Protein AF-A0A838RAY0-F1 (afdb_monomer)

Solvent-accessible surface area (backbone atoms only — not comparable to full-atom values): 7881 Å² total; per-residue (Å²): 129,58,72,70,57,52,53,58,59,45,49,43,38,74,42,8,64,59,52,22,52,50,40,58,74,64,60,58,44,42,42,40,48,33,39,36,38,38,91,42,69,50,97,88,67,51,79,35,59,63,46,70,34,55,56,79,94,41,43,76,76,50,60,71,48,62,67,54,40,26,33,30,41,52,64,39,85,73,34,39,68,42,81,40,68,51,24,93,85,74,45,61,75,80,85,87,85,84,86,80,83,70,67,99,64,81,81,84,81,67,96,76,88,80,84,82,84,86,83,82,95,74,88,81,135

Secondary structure (DSSP, 8-state):
--HHHHHHHHHHHHTHHHHHHHHHHHT-S-SS-EEEEEEEE-TTS-EEEEEEES-GGGBTTB---HHHHHHHHTT-TT-EEE--SS-TTS-------------SSPP---TT-------------

pLDDT: mean 79.86, std 20.5, range [34.16, 98.19]

Foldseek 3Di:
DDPVVVVVLVVLLVCLLVQLVVCVVQPAQFFLKWKWAAWDADPVRDTDGIDMPDPPVCRPVDTRDSVLSSCCSNV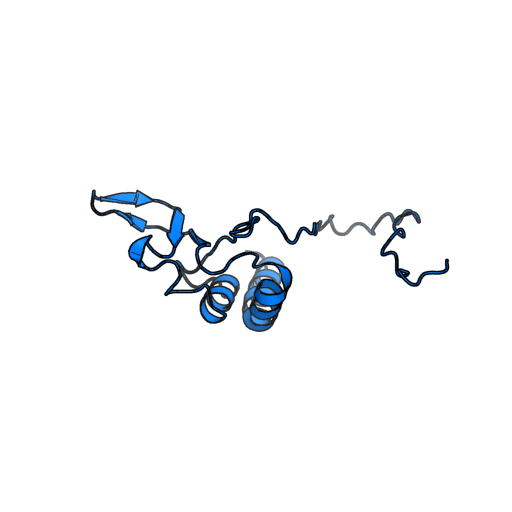PHRSNIGHDQAHPVRDGRDDDDDDDPDDPDDDPDDPPPDDDDDDDDDDDD

Radius of gyration: 19.73 Å; Cα contacts (8 Å, |Δi|>4): 140; chains: 1; bounding box: 47×63×40 Å

Nearest PDB structures (foldseek):
  1s62-assembly1_A  TM=2.605E-01  e=3.787E+00  Escherichia coli
  6whi-assembly1_G  TM=2.140E-01  e=4.883E+00  Pseudomonas aeruginosa
  1tol-assembly1_A  TM=2.136E-01  e=7.149E+00  Inovirus M13

Sequence (125 aa):
MSEPDRCAASAWSEHATQLADFTRTWLVNRGDVWGQYGPFIDQAGAEHQVRTAPPKWLRGTLRLDRAHLVAHYRAVPHRRIGLHSTSAENTCRWGAFDVDLHDNSPPHVTAEAFAVFGDGAEGAA

Mean predicted aligned error: 11.58 Å

Structure (mmCIF, N/CA/C/O backbone):
data_AF-A0A838RAY0-F1
#
_entry.id   AF-A0A838RAY0-F1
#
loop_
_atom_site.group_PDB
_atom_site.id
_atom_site.type_symbol
_atom_site.label_atom_id
_atom_site.label_alt_id
_atom_site.label_comp_id
_atom_site.label_asym_id
_atom_site.label_entity_id
_atom_site.label_seq_id
_atom_site.pdbx_PDB_ins_code
_atom_site.Cartn_x
_atom_site.Cartn_y
_atom_site.Cartn_z
_atom_site.occupancy
_atom_site.B_iso_or_equiv
_atom_site.auth_seq_id
_atom_site.auth_comp_id
_atom_site.auth_asym_id
_atom_site.auth_atom_id
_atom_site.pdbx_PDB_model_num
ATOM 1 N N . MET A 1 1 ? 22.438 2.025 -11.108 1.00 51.25 1 MET A N 1
ATOM 2 C CA . MET A 1 1 ? 21.888 0.667 -10.929 1.00 51.25 1 MET A CA 1
ATOM 3 C C . MET A 1 1 ? 22.650 -0.286 -11.813 1.00 51.25 1 MET A C 1
ATOM 5 O O . MET A 1 1 ? 22.665 -0.088 -13.031 1.00 51.25 1 MET A O 1
ATOM 9 N N . SER A 1 2 ? 23.299 -1.256 -11.179 1.00 48.06 2 SER A N 1
ATOM 10 C CA . SER A 1 2 ? 23.957 -2.375 -11.848 1.00 48.06 2 SER A CA 1
ATOM 11 C C . SER A 1 2 ? 22.908 -3.281 -12.524 1.00 48.06 2 SER A C 1
ATOM 13 O O . SER A 1 2 ? 21.711 -3.158 -12.255 1.00 48.06 2 SER A O 1
ATOM 15 N N . GLU A 1 3 ? 23.313 -4.137 -13.462 1.00 46.00 3 GLU A N 1
ATOM 16 C CA . GLU A 1 3 ? 22.418 -5.114 -14.113 1.00 46.00 3 GLU A CA 1
ATOM 17 C C . GLU A 1 3 ? 21.613 -6.005 -13.142 1.00 46.00 3 GLU A C 1
ATOM 19 O O . GLU A 1 3 ? 20.402 -6.128 -13.349 1.00 46.00 3 GLU A O 1
ATOM 24 N N . PRO A 1 4 ? 22.192 -6.568 -12.059 1.00 57.44 4 PRO A N 1
ATOM 25 C CA . PRO A 1 4 ? 21.421 -7.363 -11.099 1.00 57.44 4 PRO A CA 1
ATOM 26 C C . PRO A 1 4 ? 20.342 -6.546 -10.368 1.00 57.44 4 PRO A C 1
ATOM 28 O O . PRO A 1 4 ? 19.230 -7.045 -10.185 1.00 57.44 4 PRO A O 1
ATOM 31 N N . ASP A 1 5 ? 20.596 -5.267 -10.056 1.00 54.81 5 ASP A N 1
ATOM 32 C CA . ASP A 1 5 ? 19.593 -4.380 -9.437 1.00 54.81 5 ASP A CA 1
ATOM 33 C C . ASP A 1 5 ? 18.376 -4.162 -10.353 1.00 54.81 5 ASP A C 1
ATOM 35 O O . ASP A 1 5 ? 17.238 -4.053 -9.892 1.00 54.81 5 ASP A O 1
ATOM 39 N N . ARG A 1 6 ? 18.603 -4.088 -11.674 1.00 58.12 6 ARG A N 1
ATOM 40 C CA . ARG A 1 6 ? 17.526 -3.944 -12.669 1.00 58.12 6 ARG A CA 1
ATOM 41 C C . ARG A 1 6 ? 16.688 -5.215 -12.780 1.00 58.12 6 ARG A C 1
ATOM 43 O O . ARG A 1 6 ? 15.473 -5.110 -12.936 1.00 58.12 6 ARG A O 1
ATOM 50 N N . CYS A 1 7 ? 17.321 -6.384 -12.684 1.00 62.00 7 CYS A N 1
ATOM 51 C CA . CYS A 1 7 ? 16.650 -7.682 -12.734 1.00 62.00 7 CYS A CA 1
ATOM 52 C C . CYS A 1 7 ? 15.698 -7.858 -11.538 1.00 62.00 7 CYS A C 1
ATOM 54 O O . CYS A 1 7 ? 14.511 -8.126 -11.718 1.00 62.00 7 CYS A O 1
ATOM 56 N N . ALA A 1 8 ? 16.180 -7.572 -10.323 1.00 66.00 8 ALA A N 1
ATOM 57 C CA . ALA A 1 8 ? 15.367 -7.660 -9.111 1.00 66.00 8 ALA A CA 1
ATOM 58 C C . ALA A 1 8 ? 14.200 -6.655 -9.106 1.00 66.00 8 ALA A C 1
ATOM 60 O O . ALA A 1 8 ? 13.070 -7.022 -8.788 1.00 66.00 8 ALA A O 1
ATOM 61 N N . ALA A 1 9 ? 14.434 -5.397 -9.500 1.00 70.25 9 ALA A N 1
ATOM 62 C CA . ALA A 1 9 ? 13.371 -4.390 -9.572 1.00 70.25 9 ALA A CA 1
ATOM 63 C C . ALA A 1 9 ? 12.291 -4.736 -10.617 1.00 70.25 9 ALA A C 1
ATOM 65 O O . ALA A 1 9 ? 11.109 -4.462 -10.399 1.00 70.25 9 ALA A O 1
ATOM 66 N N . SER A 1 10 ? 12.681 -5.361 -11.732 1.00 82.06 10 SER A N 1
ATOM 67 C CA . SER A 1 10 ? 11.743 -5.779 -12.783 1.00 82.06 10 SER A CA 1
ATOM 68 C C . SER A 1 10 ? 10.857 -6.937 -12.319 1.00 82.06 10 SER A C 1
ATOM 70 O O . SER A 1 10 ? 9.649 -6.889 -12.547 1.00 82.06 10 SER A O 1
ATOM 72 N N . ALA A 1 11 ? 11.405 -7.888 -11.553 1.00 86.75 11 ALA A N 1
ATOM 73 C CA . ALA A 1 11 ? 10.657 -9.026 -11.014 1.00 86.75 11 ALA A CA 1
ATOM 74 C C . ALA A 1 11 ? 9.439 -8.602 -10.166 1.00 86.75 11 ALA A C 1
ATOM 76 O O . ALA A 1 11 ? 8.354 -9.162 -10.312 1.00 86.75 11 ALA A O 1
ATOM 77 N N . TRP A 1 12 ? 9.563 -7.564 -9.329 1.00 88.25 12 TRP A N 1
ATOM 78 C CA . TRP A 1 12 ? 8.426 -7.034 -8.557 1.00 88.25 12 TRP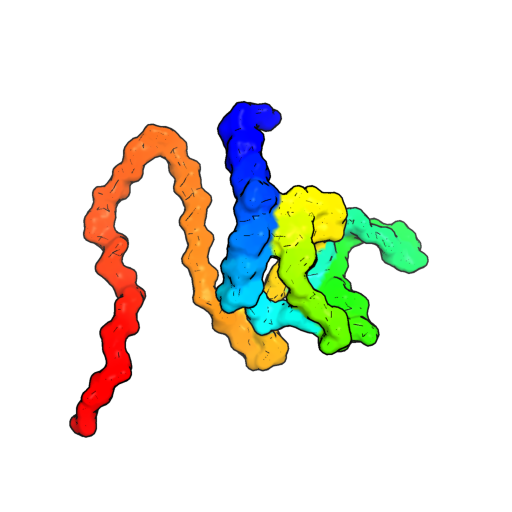 A CA 1
ATOM 79 C C . TRP A 1 12 ? 7.278 -6.551 -9.453 1.00 88.25 12 TRP A C 1
ATOM 81 O O . TRP A 1 12 ? 6.108 -6.824 -9.180 1.00 88.25 12 TRP A O 1
ATOM 91 N N . SER A 1 13 ? 7.612 -5.850 -10.537 1.00 92.25 13 SER A N 1
ATOM 92 C CA . SER A 1 13 ? 6.631 -5.327 -11.490 1.00 92.25 13 SER A CA 1
ATOM 93 C C . SER A 1 13 ? 6.009 -6.440 -12.341 1.00 92.25 13 SER A C 1
ATOM 95 O O . SER A 1 13 ? 4.790 -6.464 -12.539 1.00 92.25 13 SER A O 1
ATOM 97 N N . GLU A 1 14 ? 6.826 -7.393 -12.796 1.00 94.94 14 GLU A N 1
ATOM 98 C CA . GLU A 1 14 ? 6.412 -8.566 -13.577 1.00 94.94 14 GLU A CA 1
ATOM 99 C C . GLU A 1 1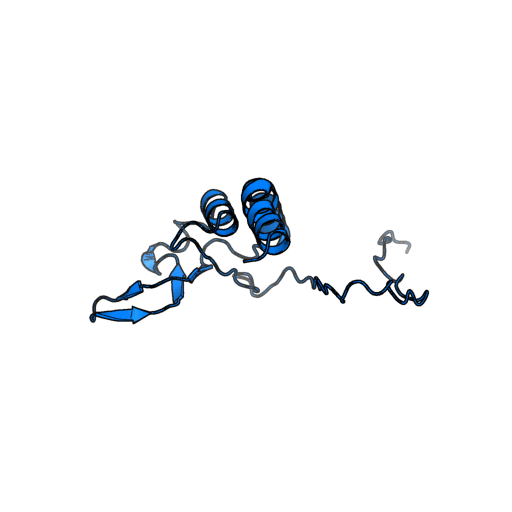4 ? 5.452 -9.462 -12.783 1.00 94.94 14 GLU A C 1
ATOM 101 O O . GLU A 1 14 ? 4.409 -9.877 -13.296 1.00 94.94 14 GLU A O 1
ATOM 106 N N . HIS A 1 15 ? 5.731 -9.666 -11.494 1.00 96.00 15 HIS A N 1
ATOM 107 C CA . HIS A 1 15 ? 4.919 -10.479 -10.588 1.00 96.00 15 HIS A CA 1
ATOM 108 C C . HIS A 1 15 ? 3.869 -9.677 -9.801 1.00 96.00 15 HIS A C 1
ATOM 110 O O . HIS A 1 15 ? 3.183 -10.228 -8.937 1.00 96.00 15 HIS A O 1
ATOM 116 N N . ALA A 1 16 ? 3.663 -8.393 -10.117 1.00 96.38 16 ALA A N 1
ATOM 117 C CA . ALA A 1 16 ? 2.802 -7.481 -9.353 1.00 96.38 16 ALA A CA 1
ATOM 118 C C . ALA A 1 16 ? 1.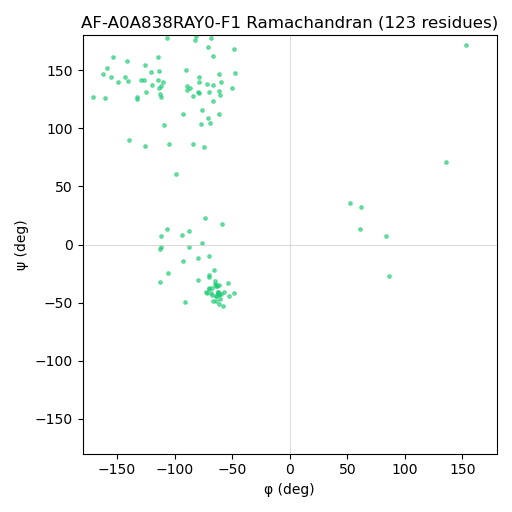374 -8.001 -9.123 1.00 96.38 16 ALA A C 1
ATOM 120 O O . ALA A 1 16 ? 0.758 -7.733 -8.095 1.00 96.38 16 ALA A O 1
ATOM 121 N N . THR A 1 17 ? 0.843 -8.748 -10.090 1.00 97.94 17 THR A N 1
ATOM 122 C CA . THR A 1 17 ? -0.481 -9.382 -10.022 1.00 97.94 17 THR A CA 1
ATOM 123 C C . THR A 1 17 ? -0.523 -10.470 -8.947 1.00 97.94 17 THR A C 1
ATOM 125 O O . THR A 1 17 ? -1.420 -10.464 -8.108 1.00 97.94 17 THR A O 1
ATOM 128 N N . GLN A 1 18 ? 0.465 -11.365 -8.938 1.00 97.31 18 GLN A N 1
ATOM 129 C CA . GLN A 1 18 ? 0.557 -12.470 -7.979 1.00 97.31 18 GLN A CA 1
ATOM 130 C C . GLN A 1 18 ? 0.844 -11.947 -6.571 1.00 97.31 18 GLN A C 1
ATOM 132 O O . GLN A 1 18 ? 0.201 -12.365 -5.611 1.00 97.31 18 GLN A O 1
ATOM 137 N N . LEU A 1 19 ? 1.743 -10.967 -6.460 1.00 96.06 19 LEU A N 1
ATOM 138 C CA . LEU A 1 19 ? 2.042 -10.291 -5.201 1.00 96.06 19 LEU A CA 1
ATOM 139 C C . LEU A 1 19 ? 0.814 -9.560 -4.647 1.00 96.06 19 LEU A C 1
ATOM 141 O O . LEU A 1 19 ? 0.541 -9.634 -3.453 1.00 96.06 19 LEU A O 1
ATOM 145 N N . ALA A 1 20 ? 0.024 -8.900 -5.500 1.00 97.38 20 ALA A N 1
ATOM 146 C CA . ALA A 1 20 ? -1.223 -8.268 -5.079 1.00 97.38 20 ALA A CA 1
ATOM 147 C C . ALA A 1 20 ? -2.235 -9.281 -4.527 1.00 97.38 20 ALA A C 1
ATOM 149 O O . ALA A 1 20 ? -2.863 -9.017 -3.500 1.00 97.38 20 ALA A O 1
ATOM 150 N N . ASP A 1 21 ? -2.379 -10.435 -5.177 1.00 96.94 21 ASP A N 1
ATOM 151 C CA . ASP A 1 21 ? -3.287 -11.491 -4.727 1.00 96.94 21 ASP A CA 1
ATOM 152 C C . ASP A 1 21 ? -2.809 -12.124 -3.412 1.00 96.94 21 ASP A C 1
ATOM 154 O O . ASP A 1 21 ? -3.606 -12.279 -2.482 1.00 96.94 21 ASP A O 1
ATOM 158 N N . PHE A 1 22 ? -1.506 -12.397 -3.284 1.00 94.44 22 PHE A N 1
ATOM 159 C CA . PHE A 1 22 ? -0.888 -12.878 -2.047 1.00 94.44 22 PHE A CA 1
ATOM 160 C C . PHE A 1 22 ? -1.118 -11.899 -0.891 1.00 94.44 22 PHE A C 1
ATOM 162 O O . PHE A 1 22 ? -1.674 -12.264 0.146 1.00 94.44 22 PHE A O 1
ATOM 169 N N . THR A 1 23 ? -0.775 -10.629 -1.092 1.00 94.62 23 THR A N 1
ATOM 170 C CA . THR A 1 23 ? -0.895 -9.583 -0.074 1.00 94.62 23 THR A CA 1
ATOM 171 C C . THR A 1 23 ? -2.338 -9.368 0.348 1.00 94.62 23 THR A C 1
ATOM 173 O O . THR A 1 23 ? -2.622 -9.281 1.542 1.00 94.62 23 THR A O 1
ATOM 176 N N . ARG A 1 24 ? -3.280 -9.349 -0.600 1.00 94.44 24 ARG A N 1
ATOM 177 C CA . ARG A 1 24 ? -4.707 -9.247 -0.278 1.00 94.44 24 ARG A CA 1
ATOM 178 C C . ARG A 1 24 ? -5.197 -10.438 0.542 1.00 94.44 24 ARG A C 1
ATOM 180 O O . ARG A 1 24 ? -6.005 -10.251 1.445 1.00 94.44 24 ARG A O 1
ATOM 187 N N . THR A 1 25 ? -4.738 -11.640 0.205 1.00 92.94 25 THR A N 1
ATOM 188 C CA . THR A 1 25 ? -5.196 -12.877 0.844 1.00 92.94 25 THR A CA 1
ATOM 189 C C . THR A 1 25 ? -4.642 -13.016 2.253 1.00 92.94 25 THR A C 1
ATOM 191 O O . THR A 1 25 ? -5.390 -13.397 3.150 1.00 92.94 25 THR A O 1
ATOM 194 N N . TRP A 1 26 ? -3.368 -12.676 2.460 1.00 90.25 26 TRP A N 1
ATOM 195 C CA . TRP A 1 26 ? -2.643 -13.028 3.682 1.00 90.25 26 TRP A CA 1
ATOM 196 C C . TRP A 1 26 ? -2.265 -11.836 4.562 1.00 90.25 26 TRP A C 1
ATOM 198 O O . TRP A 1 26 ? -2.280 -11.973 5.782 1.00 90.25 26 TRP A O 1
ATOM 208 N N . LEU A 1 27 ? -1.986 -10.665 3.981 1.00 91.56 27 LEU A N 1
ATOM 209 C CA . LEU A 1 27 ? -1.382 -9.534 4.703 1.00 91.56 27 LEU A CA 1
ATOM 210 C C . LEU A 1 27 ? -2.358 -8.387 5.005 1.00 91.56 27 LEU A C 1
ATOM 212 O O . LEU A 1 27 ? -2.144 -7.619 5.943 1.00 91.56 27 LEU A O 1
ATOM 216 N N . VAL A 1 28 ? -3.436 -8.235 4.232 1.00 93.44 28 VAL A N 1
ATOM 217 C CA . VAL A 1 28 ? -4.435 -7.183 4.479 1.00 93.44 28 VAL A CA 1
ATOM 218 C C . VAL A 1 28 ? -5.336 -7.577 5.653 1.00 93.44 28 VAL A C 1
ATOM 220 O O . VAL A 1 28 ? -6.262 -8.370 5.502 1.00 93.44 28 VAL A O 1
ATOM 223 N N . ASN A 1 29 ? -5.100 -6.968 6.817 1.00 93.25 29 ASN A N 1
ATOM 224 C CA . ASN A 1 29 ? -5.955 -7.117 8.004 1.00 93.25 29 ASN A CA 1
ATOM 225 C C . ASN A 1 29 ? -7.215 -6.241 7.955 1.00 93.25 29 ASN A C 1
ATOM 227 O O . ASN A 1 29 ? -8.256 -6.609 8.492 1.00 93.25 29 ASN A O 1
ATOM 231 N N . ARG A 1 30 ? -7.135 -5.079 7.298 1.00 93.38 30 ARG A N 1
ATOM 232 C CA . ARG A 1 30 ? -8.275 -4.193 7.036 1.00 93.38 30 ARG A CA 1
ATOM 233 C C . ARG A 1 30 ? -8.071 -3.428 5.735 1.00 93.38 30 ARG A C 1
ATOM 235 O O . ARG A 1 30 ? -6.960 -3.006 5.429 1.00 93.38 30 ARG A O 1
ATOM 242 N N . GLY A 1 31 ? -9.146 -3.273 4.967 1.00 94.81 31 GLY A N 1
ATOM 243 C CA . GLY A 1 31 ? -9.119 -2.620 3.654 1.00 94.81 31 GLY A CA 1
ATOM 244 C C . GLY A 1 31 ? -9.865 -1.289 3.594 1.00 94.81 31 GLY A C 1
ATOM 245 O O . GLY A 1 31 ? -9.878 -0.655 2.553 1.00 94.81 31 GLY A O 1
ATOM 246 N N . ASP A 1 32 ? -10.525 -0.856 4.664 1.00 95.25 32 ASP A N 1
ATOM 247 C CA . ASP A 1 32 ? -11.287 0.401 4.717 1.00 95.25 32 ASP A CA 1
ATOM 248 C C . ASP A 1 32 ? -10.405 1.647 4.937 1.00 95.25 32 ASP A C 1
ATOM 250 O O . ASP A 1 32 ? -10.882 2.776 4.806 1.00 95.25 32 ASP A O 1
ATOM 254 N N . VAL A 1 33 ? -9.130 1.440 5.280 1.00 96.31 33 VAL A N 1
ATOM 255 C CA . VAL A 1 33 ? -8.118 2.476 5.503 1.00 96.31 33 VAL A CA 1
ATOM 256 C C . VAL A 1 33 ? -6.713 1.910 5.263 1.00 96.31 33 VAL A C 1
ATOM 258 O O . VAL A 1 33 ? -6.457 0.741 5.545 1.00 96.31 33 VAL A O 1
ATOM 261 N N . TRP A 1 34 ? -5.815 2.725 4.715 1.00 96.62 34 TRP A N 1
ATOM 262 C CA . TRP A 1 34 ? -4.415 2.407 4.436 1.00 96.62 34 TRP A CA 1
ATOM 263 C C . TRP A 1 34 ? -3.554 3.679 4.437 1.00 96.62 34 TRP A C 1
ATOM 265 O O . TRP A 1 34 ? -4.052 4.800 4.309 1.00 96.62 34 TRP A O 1
ATOM 275 N N . GLY A 1 35 ? -2.240 3.527 4.576 1.00 96.12 35 GLY A N 1
ATOM 276 C CA . GLY A 1 35 ? -1.288 4.613 4.339 1.00 96.12 35 GLY A CA 1
ATOM 277 C C . GLY A 1 35 ? -1.045 4.798 2.843 1.00 96.12 35 GLY A C 1
ATOM 278 O O . GLY A 1 35 ? -0.993 3.821 2.102 1.00 96.12 35 GLY A O 1
ATOM 279 N N . GLN A 1 36 ? -0.868 6.031 2.381 1.00 95.69 36 GLN A N 1
ATOM 280 C CA . GLN A 1 36 ? -0.442 6.342 1.019 1.00 95.69 36 GLN A CA 1
ATOM 281 C C . GLN A 1 36 ? 0.810 7.216 1.073 1.00 95.69 36 GLN A C 1
ATOM 283 O O . GLN A 1 36 ? 0.818 8.221 1.781 1.00 95.69 36 GLN A O 1
ATOM 288 N N . TYR A 1 37 ? 1.839 6.846 0.311 1.00 95.12 37 TYR A N 1
ATOM 289 C CA . TYR A 1 37 ? 3.136 7.522 0.296 1.00 95.12 37 TYR A CA 1
ATOM 290 C C . TYR A 1 37 ? 3.395 8.234 -1.029 1.00 95.12 37 TYR A C 1
ATOM 292 O O . TYR A 1 37 ? 3.210 7.673 -2.115 1.00 95.12 37 TYR A O 1
ATOM 300 N N . GLY A 1 38 ? 3.914 9.451 -0.937 1.00 91.50 38 GLY A N 1
ATOM 301 C CA . GLY A 1 38 ? 4.217 10.323 -2.063 1.00 91.50 38 GLY A CA 1
ATOM 302 C C . GLY A 1 38 ? 4.155 11.791 -1.647 1.00 91.50 38 GLY A C 1
ATOM 303 O O . GLY A 1 38 ? 3.710 12.080 -0.542 1.00 91.50 38 GLY A O 1
ATOM 304 N N . PRO A 1 39 ? 4.576 12.717 -2.519 1.00 92.31 39 PRO A N 1
ATOM 305 C CA . PRO A 1 39 ? 4.374 14.135 -2.277 1.00 92.31 39 PRO A CA 1
ATOM 306 C C . PRO A 1 39 ? 2.877 14.458 -2.327 1.00 92.31 39 PRO A C 1
ATOM 308 O O . PRO A 1 39 ? 2.198 14.188 -3.323 1.00 92.31 39 PRO A O 1
ATOM 311 N N . PHE A 1 40 ? 2.371 15.031 -1.244 1.00 89.44 40 PHE A N 1
ATOM 312 C CA . PHE A 1 40 ? 1.031 15.586 -1.139 1.00 89.44 40 PHE A CA 1
ATOM 313 C C . PHE A 1 40 ? 1.139 17.018 -0.640 1.00 89.44 40 PHE A C 1
ATOM 315 O O . PHE A 1 40 ? 1.945 17.301 0.238 1.00 89.44 40 PHE A O 1
ATOM 322 N N . ILE A 1 41 ? 0.300 17.897 -1.170 1.00 91.19 41 ILE A N 1
ATOM 323 C CA . ILE A 1 41 ? 0.145 19.260 -0.668 1.00 91.19 41 ILE A CA 1
ATOM 324 C C . ILE A 1 41 ? -1.247 19.333 -0.052 1.00 91.19 41 ILE A C 1
ATOM 326 O O . ILE A 1 41 ? -2.225 18.917 -0.683 1.00 91.19 41 ILE A O 1
ATOM 330 N N . ASP A 1 42 ? -1.333 19.772 1.199 1.00 88.81 42 ASP A N 1
ATOM 331 C CA . ASP A 1 42 ? -2.618 19.965 1.863 1.00 88.81 42 ASP A CA 1
ATOM 332 C C . ASP A 1 42 ? -3.272 21.306 1.485 1.00 88.81 42 ASP A C 1
ATOM 334 O O . ASP A 1 42 ? -2.749 22.093 0.699 1.00 88.81 42 ASP A O 1
ATOM 338 N N . GLN A 1 43 ? -4.459 21.569 2.033 1.00 88.50 43 GLN A N 1
ATOM 339 C CA . GLN A 1 43 ? -5.201 22.801 1.744 1.00 88.50 43 GLN A CA 1
ATOM 340 C C . GLN A 1 43 ? -4.501 24.070 2.251 1.00 88.50 43 GLN A C 1
ATOM 342 O O . GLN A 1 43 ? -4.788 25.152 1.746 1.00 88.50 43 GLN A O 1
ATOM 347 N N . ALA A 1 44 ? -3.606 23.948 3.235 1.00 92.25 44 ALA A N 1
ATOM 348 C CA . ALA A 1 44 ? -2.808 25.049 3.760 1.00 92.25 44 ALA A CA 1
ATOM 349 C C . ALA A 1 44 ? -1.499 25.251 2.972 1.00 92.25 44 ALA A C 1
ATOM 351 O O . ALA A 1 44 ? -0.744 26.173 3.271 1.00 92.25 44 ALA A O 1
ATOM 352 N N . GLY A 1 45 ? -1.230 24.412 1.965 1.00 93.44 45 GLY A N 1
ATOM 353 C CA . GLY A 1 45 ? -0.008 24.454 1.169 1.00 93.44 45 GLY A CA 1
ATOM 354 C C . GLY A 1 45 ? 1.174 23.722 1.805 1.00 93.44 45 GLY A C 1
ATOM 355 O O . GLY A 1 45 ? 2.280 23.814 1.279 1.00 93.44 45 GLY A O 1
ATOM 356 N N . ALA A 1 46 ? 0.975 23.000 2.912 1.00 93.50 46 ALA A N 1
ATOM 357 C CA . ALA A 1 46 ? 2.046 22.238 3.537 1.00 93.50 46 ALA A CA 1
ATOM 358 C C . ALA A 1 46 ? 2.285 20.917 2.794 1.00 93.50 46 ALA A C 1
ATOM 360 O O . ALA A 1 46 ? 1.347 20.236 2.367 1.00 93.50 46 ALA A O 1
ATOM 361 N N . GLU A 1 47 ? 3.559 20.554 2.655 1.00 95.19 47 GLU A N 1
ATOM 362 C CA . GLU A 1 47 ? 3.986 19.319 2.006 1.00 95.19 47 GLU A CA 1
ATOM 363 C C . GLU A 1 47 ? 4.018 18.146 2.990 1.00 95.19 47 GLU A C 1
ATOM 365 O O . GLU A 1 47 ? 4.566 18.232 4.088 1.00 95.19 47 GLU A O 1
ATOM 370 N N . HIS A 1 48 ? 3.484 17.008 2.555 1.00 91.62 48 HIS A N 1
ATOM 371 C CA . HIS A 1 48 ? 3.454 15.759 3.306 1.00 91.62 48 HIS A CA 1
ATOM 372 C C . HIS A 1 48 ? 3.985 14.623 2.438 1.00 91.62 48 HIS A C 1
ATOM 374 O O . HIS A 1 48 ? 3.672 14.540 1.253 1.00 91.62 48 HIS A O 1
ATOM 380 N N . GLN A 1 49 ? 4.747 13.707 3.037 1.00 93.81 49 GLN A N 1
ATOM 381 C CA . GLN A 1 49 ? 5.254 12.503 2.354 1.00 93.81 49 GLN A CA 1
ATOM 382 C C . GLN A 1 49 ? 4.336 11.287 2.519 1.00 93.81 49 GLN A C 1
ATOM 384 O O . GLN A 1 49 ? 4.477 10.270 1.832 1.00 93.81 49 GLN A O 1
ATOM 389 N N . VAL A 1 50 ? 3.397 11.377 3.458 1.00 93.94 50 VAL A N 1
ATOM 390 C CA . VAL A 1 50 ? 2.456 10.318 3.792 1.00 93.94 50 VAL A CA 1
ATOM 391 C C . VAL A 1 50 ? 1.106 10.927 4.132 1.00 93.94 50 VAL A C 1
ATOM 393 O O . VAL A 1 50 ? 1.018 11.984 4.749 1.00 93.94 50 VAL A O 1
ATOM 396 N N . ARG A 1 51 ? 0.039 10.236 3.749 1.00 93.69 51 ARG A N 1
ATOM 397 C CA . ARG A 1 51 ? -1.318 10.535 4.202 1.00 93.69 51 ARG A CA 1
ATOM 398 C C . ARG A 1 51 ? -2.085 9.251 4.453 1.00 93.69 51 ARG A C 1
ATOM 400 O O . ARG A 1 51 ? -1.782 8.211 3.874 1.00 93.69 51 ARG A O 1
ATOM 407 N N . THR A 1 52 ? -3.126 9.329 5.268 1.00 94.81 52 THR A N 1
ATOM 408 C CA . THR A 1 52 ? -4.078 8.227 5.408 1.00 94.81 52 THR A CA 1
ATOM 409 C C . THR A 1 52 ? -5.123 8.294 4.298 1.00 94.81 52 THR A C 1
ATOM 411 O O . THR A 1 52 ? -5.773 9.325 4.115 1.00 94.81 52 THR A O 1
ATOM 414 N N . ALA A 1 53 ? -5.311 7.187 3.589 1.00 94.00 53 ALA A N 1
ATOM 415 C CA . ALA A 1 53 ? -6.324 7.005 2.564 1.00 94.00 53 ALA A CA 1
ATOM 416 C C . ALA A 1 53 ? -7.357 5.947 3.005 1.00 94.00 53 ALA A C 1
ATOM 418 O O . ALA A 1 53 ? -7.017 5.037 3.753 1.00 94.00 53 ALA A O 1
ATOM 419 N N . PRO A 1 54 ? -8.620 6.057 2.577 1.00 95.00 54 PRO A N 1
ATOM 420 C CA . PRO A 1 54 ? -9.203 7.254 1.995 1.00 95.00 54 PRO A CA 1
ATOM 421 C C . PRO A 1 54 ? -9.393 8.357 3.065 1.00 95.00 54 PRO A C 1
ATOM 423 O O . PRO A 1 54 ? -9.250 8.109 4.275 1.00 95.00 54 PRO A O 1
ATOM 426 N N . PRO A 1 55 ? -9.734 9.592 2.646 1.00 92.38 55 PRO A N 1
ATOM 427 C CA . PRO A 1 55 ? -10.246 10.618 3.550 1.00 92.38 55 PRO A CA 1
ATOM 428 C C . PRO A 1 55 ? -11.361 10.072 4.452 1.00 92.38 55 PRO A C 1
ATOM 430 O O . PRO A 1 55 ? -12.127 9.210 4.028 1.00 92.38 55 PRO A O 1
ATOM 433 N N . LYS A 1 56 ? -11.475 10.580 5.689 1.00 94.00 56 LYS A N 1
ATOM 434 C CA . LYS A 1 56 ? -12.383 10.029 6.721 1.00 94.00 56 LYS A CA 1
ATOM 435 C C . LYS A 1 56 ? -13.816 9.786 6.225 1.00 94.00 56 LYS A C 1
ATOM 437 O O . LYS A 1 56 ? -14.378 8.743 6.521 1.00 94.00 56 LYS A O 1
ATOM 442 N N . TRP A 1 57 ? -14.356 10.713 5.439 1.00 94.19 57 TRP A N 1
ATOM 443 C CA . TRP A 1 57 ? -15.715 10.681 4.886 1.00 94.19 57 TRP A CA 1
ATOM 444 C C . TRP A 1 57 ? -15.952 9.614 3.801 1.00 94.19 57 TRP A C 1
ATOM 446 O O . TRP A 1 57 ? -17.093 9.381 3.424 1.00 94.19 57 TRP A O 1
ATOM 456 N N . LEU A 1 58 ? -14.898 8.952 3.314 1.00 95.19 58 LEU A N 1
ATOM 457 C CA . LEU A 1 58 ? -14.967 7.871 2.324 1.00 95.19 58 LEU A CA 1
ATOM 458 C C . LEU A 1 58 ? -14.582 6.498 2.899 1.00 95.19 58 LEU A C 1
ATOM 460 O O . LEU A 1 58 ? -14.618 5.500 2.175 1.00 95.19 58 LEU A O 1
ATOM 464 N N . ARG A 1 59 ? -14.194 6.425 4.178 1.00 93.06 59 ARG A N 1
ATOM 465 C CA . ARG A 1 59 ? -13.846 5.155 4.834 1.00 93.06 59 ARG A CA 1
ATOM 466 C C . ARG A 1 59 ? -15.089 4.276 4.951 1.00 93.06 59 ARG A C 1
ATOM 468 O O . ARG A 1 59 ? -16.167 4.768 5.261 1.00 93.06 59 ARG A O 1
ATOM 475 N N . GLY A 1 60 ? -14.937 2.984 4.672 1.00 85.88 60 GLY A N 1
ATOM 476 C CA . GLY A 1 60 ? -16.047 2.024 4.614 1.00 85.88 60 GLY A CA 1
ATOM 477 C C . GLY A 1 60 ? -16.750 1.957 3.252 1.00 85.88 60 GLY A C 1
ATOM 478 O O . GLY A 1 60 ? -17.226 0.886 2.886 1.00 85.88 60 GLY A O 1
ATOM 479 N N . THR A 1 61 ? -16.731 3.042 2.469 1.00 92.38 61 THR A N 1
ATOM 480 C CA . THR A 1 61 ? -17.258 3.070 1.091 1.00 92.38 61 THR A CA 1
ATOM 481 C C . THR A 1 61 ? -16.177 2.728 0.073 1.00 92.38 61 THR A C 1
ATOM 483 O O . THR A 1 61 ? -16.372 1.862 -0.778 1.00 92.38 61 THR A O 1
ATOM 486 N N . LEU A 1 62 ? -15.013 3.381 0.168 1.00 94.25 62 LEU A N 1
ATOM 487 C CA . LEU A 1 62 ? -13.848 3.021 -0.631 1.00 94.25 62 LEU A CA 1
ATOM 488 C C . LEU A 1 62 ? -13.036 1.964 0.115 1.00 94.25 62 LEU A C 1
ATOM 490 O O . LEU A 1 62 ? -12.751 2.109 1.306 1.00 94.25 62 LEU A O 1
ATOM 494 N N . ARG A 1 63 ? -12.642 0.909 -0.599 1.00 95.56 63 ARG A N 1
ATOM 495 C CA . ARG A 1 63 ? -11.792 -0.152 -0.058 1.00 95.56 63 ARG A CA 1
ATOM 496 C C . ARG A 1 63 ? -10.505 -0.257 -0.857 1.00 95.56 63 ARG A C 1
ATOM 498 O O . ARG A 1 63 ? -10.495 -0.020 -2.063 1.00 95.56 63 ARG A O 1
ATOM 505 N N . LEU A 1 64 ? -9.441 -0.650 -0.173 1.00 96.00 64 LEU A N 1
ATOM 506 C CA . LEU A 1 64 ? -8.200 -1.062 -0.789 1.00 96.00 64 LEU A CA 1
ATOM 507 C C . LEU A 1 64 ? -8.494 -2.280 -1.661 1.00 96.00 64 LEU A C 1
ATOM 509 O O . LEU A 1 64 ? -8.857 -3.348 -1.164 1.00 96.00 64 LEU A O 1
ATOM 513 N N . ASP A 1 65 ? -8.367 -2.094 -2.965 1.00 95.38 65 ASP A N 1
ATOM 514 C CA . ASP A 1 65 ? -8.636 -3.134 -3.944 1.00 95.38 65 ASP A CA 1
ATOM 515 C C . ASP A 1 65 ? -7.342 -3.680 -4.558 1.00 95.38 65 ASP A C 1
ATOM 517 O O . ASP A 1 65 ? -6.218 -3.243 -4.286 1.00 95.38 65 ASP A O 1
ATOM 521 N N . ARG A 1 66 ? -7.523 -4.666 -5.431 1.00 97.25 66 ARG A N 1
ATOM 522 C CA . ARG A 1 66 ? -6.432 -5.300 -6.161 1.00 97.25 66 ARG A CA 1
ATOM 523 C C . ARG A 1 66 ? -5.670 -4.320 -7.057 1.00 97.25 66 ARG A C 1
ATOM 525 O O . ARG A 1 66 ? -4.463 -4.465 -7.207 1.00 97.25 66 ARG A O 1
ATOM 532 N N . ALA A 1 67 ? -6.340 -3.331 -7.646 1.00 97.19 67 ALA A N 1
ATOM 533 C CA . ALA A 1 67 ? -5.699 -2.375 -8.544 1.00 97.19 67 ALA A CA 1
ATOM 534 C C . ALA A 1 67 ? -4.714 -1.471 -7.789 1.00 97.19 67 ALA A C 1
ATOM 536 O O . ALA A 1 67 ? -3.627 -1.196 -8.299 1.00 97.19 67 ALA A O 1
ATOM 537 N N . HIS A 1 68 ? -5.043 -1.075 -6.555 1.00 97.56 68 HIS A N 1
ATOM 538 C CA . HIS A 1 68 ? -4.118 -0.347 -5.684 1.00 97.56 68 HIS A CA 1
ATOM 539 C C . HIS A 1 68 ? -2.851 -1.162 -5.393 1.00 97.56 68 HIS A C 1
ATOM 541 O O . HIS A 1 68 ? -1.743 -0.643 -5.522 1.00 97.56 68 HIS A O 1
ATOM 547 N N . LEU A 1 69 ? -3.014 -2.441 -5.047 1.00 98.00 69 LEU A N 1
ATOM 548 C CA . LEU A 1 69 ? -1.903 -3.349 -4.752 1.00 98.00 69 LEU A CA 1
ATOM 549 C C . LEU A 1 69 ? -1.016 -3.595 -5.982 1.00 98.00 69 LEU A C 1
ATOM 551 O O . LEU A 1 69 ? 0.204 -3.497 -5.895 1.00 98.00 69 LEU A O 1
ATOM 555 N N . VAL A 1 70 ? -1.613 -3.833 -7.152 1.00 98.19 70 VAL A N 1
ATOM 556 C CA . VAL A 1 70 ? -0.856 -3.990 -8.406 1.00 98.19 70 VAL A CA 1
ATOM 557 C C . VAL A 1 70 ? -0.074 -2.719 -8.735 1.00 98.19 70 VAL A C 1
ATOM 559 O O . VAL A 1 70 ? 1.094 -2.792 -9.111 1.00 98.19 70 VAL A O 1
ATOM 562 N N . ALA A 1 71 ? -0.690 -1.544 -8.585 1.00 97.12 71 ALA A N 1
ATOM 563 C CA . ALA A 1 71 ? -0.021 -0.274 -8.850 1.00 97.12 71 ALA A CA 1
ATOM 564 C C . ALA A 1 71 ? 1.150 -0.013 -7.886 1.00 97.12 71 ALA A C 1
ATOM 566 O O . ALA A 1 71 ? 2.157 0.561 -8.303 1.00 97.12 71 ALA A O 1
ATOM 567 N N . HIS A 1 72 ? 1.042 -0.463 -6.632 1.00 96.81 72 HIS A N 1
ATOM 568 C CA . HIS A 1 72 ? 2.135 -0.426 -5.664 1.00 96.81 72 HIS A CA 1
ATOM 569 C C . HIS A 1 72 ? 3.334 -1.265 -6.128 1.00 96.81 72 HIS A C 1
ATOM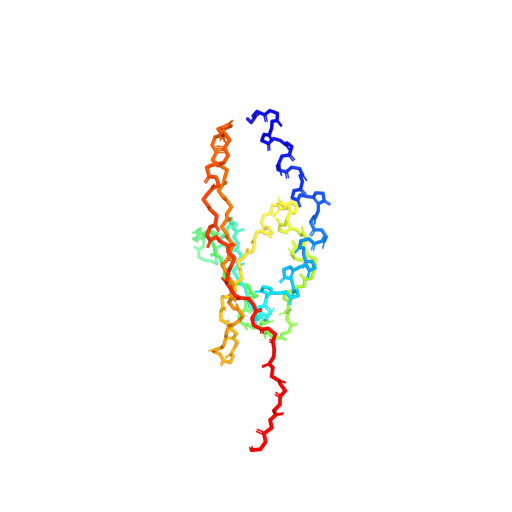 571 O O . HIS A 1 72 ? 4.439 -0.731 -6.208 1.00 96.81 72 HIS A O 1
ATOM 577 N N . TYR A 1 73 ? 3.114 -2.529 -6.505 1.00 95.94 73 TYR A N 1
ATOM 578 C CA . TYR A 1 73 ? 4.193 -3.428 -6.940 1.00 95.94 73 TYR A CA 1
ATOM 579 C C . TYR A 1 73 ? 4.801 -3.063 -8.296 1.00 95.94 73 TYR A C 1
ATOM 581 O O . TYR A 1 73 ? 5.985 -3.280 -8.522 1.00 95.94 73 TYR A O 1
ATOM 589 N N . ARG A 1 74 ? 4.026 -2.419 -9.174 1.00 95.06 74 ARG A N 1
ATOM 590 C CA . ARG A 1 74 ? 4.536 -1.819 -10.419 1.00 95.06 74 ARG A CA 1
ATOM 591 C C . ARG A 1 74 ? 5.294 -0.507 -10.208 1.00 95.06 74 ARG A C 1
ATOM 593 O O . ARG A 1 74 ? 5.684 0.122 -11.188 1.00 95.06 74 ARG A O 1
ATOM 600 N N . ALA A 1 75 ? 5.442 -0.057 -8.961 1.00 92.56 75 ALA A N 1
ATOM 601 C CA . ALA A 1 75 ? 6.052 1.222 -8.614 1.00 92.56 75 ALA A CA 1
ATOM 602 C C . ALA A 1 75 ? 5.430 2.418 -9.365 1.00 92.56 75 ALA A C 1
ATOM 604 O O . ALA A 1 75 ? 6.121 3.379 -9.709 1.00 92.56 75 ALA A O 1
ATOM 605 N N . VAL A 1 76 ? 4.110 2.387 -9.610 1.00 93.62 76 VAL A N 1
ATOM 606 C CA . VAL A 1 76 ? 3.413 3.506 -10.258 1.00 93.62 76 VAL A CA 1
ATOM 607 C C . VAL A 1 76 ? 3.561 4.754 -9.372 1.00 93.62 76 VAL A C 1
ATOM 609 O O . VAL A 1 76 ? 3.302 4.675 -8.161 1.00 93.62 76 VAL A O 1
ATOM 612 N N . PRO A 1 77 ? 3.946 5.918 -9.932 1.00 90.12 77 PRO A N 1
ATOM 613 C CA . PRO A 1 77 ? 4.129 7.139 -9.155 1.00 90.12 77 PRO A CA 1
ATOM 614 C C . PRO A 1 77 ? 2.921 7.455 -8.263 1.00 90.12 77 PRO A C 1
ATOM 616 O O . PRO A 1 77 ? 1.770 7.367 -8.691 1.00 90.12 77 PRO A O 1
ATOM 619 N N . HIS A 1 78 ? 3.183 7.817 -7.003 1.00 88.06 78 HIS A N 1
ATOM 620 C CA . HIS A 1 78 ? 2.167 8.155 -5.987 1.00 88.06 78 HIS A CA 1
ATOM 621 C C . HIS A 1 78 ? 1.171 7.025 -5.639 1.00 88.06 78 HIS A C 1
ATOM 623 O O . HIS A 1 78 ? 0.153 7.271 -4.985 1.00 88.06 78 HIS A O 1
ATOM 629 N N . ARG A 1 79 ? 1.443 5.774 -6.041 1.00 94.12 79 ARG A N 1
ATOM 630 C CA . ARG A 1 79 ? 0.616 4.591 -5.724 1.00 94.12 79 ARG A CA 1
ATOM 631 C C . ARG A 1 79 ? 1.239 3.670 -4.679 1.00 94.12 79 ARG A C 1
ATOM 633 O O . ARG A 1 79 ? 0.763 2.559 -4.479 1.00 94.12 79 ARG A O 1
ATOM 640 N N . ARG A 1 80 ? 2.275 4.132 -3.975 1.00 95.88 80 ARG A N 1
ATOM 641 C CA . ARG A 1 80 ? 2.843 3.401 -2.840 1.00 95.88 80 ARG A CA 1
ATOM 642 C C . ARG A 1 80 ? 1.869 3.429 -1.667 1.00 95.88 80 ARG A C 1
ATOM 644 O O . ARG A 1 80 ? 1.381 4.501 -1.305 1.00 95.88 80 ARG A O 1
ATOM 651 N N . ILE A 1 81 ? 1.612 2.268 -1.076 1.00 97.19 81 ILE A N 1
ATOM 652 C CA . ILE A 1 81 ? 0.678 2.114 0.037 1.00 97.19 81 ILE A CA 1
ATOM 653 C C . ILE A 1 81 ? 1.349 1.423 1.223 1.00 97.19 81 ILE A C 1
ATOM 655 O O . ILE A 1 81 ? 2.310 0.681 1.045 1.00 97.19 81 ILE A O 1
ATOM 659 N N . GLY A 1 82 ? 0.829 1.675 2.420 1.00 95.62 82 GLY A N 1
ATOM 660 C CA . GLY A 1 82 ? 1.166 0.962 3.648 1.00 95.62 82 GLY A CA 1
ATOM 661 C C . GLY A 1 82 ? -0.076 0.298 4.223 1.00 95.62 82 GLY A C 1
ATOM 662 O O . GLY A 1 82 ? -1.150 0.904 4.243 1.00 95.62 82 GLY A O 1
ATOM 663 N N . LEU A 1 83 ? 0.065 -0.942 4.680 1.00 94.88 83 LEU A N 1
ATOM 664 C CA .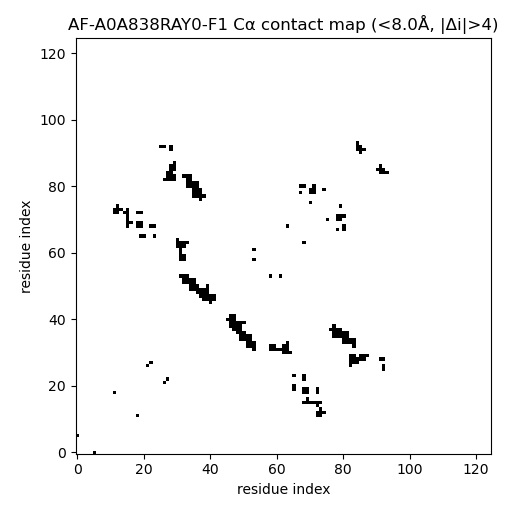 LEU A 1 83 ? -1.019 -1.689 5.312 1.00 94.88 83 LEU A CA 1
ATOM 665 C C . LEU A 1 83 ? -1.033 -1.444 6.820 1.00 94.88 83 LEU A C 1
ATOM 667 O O . LEU A 1 83 ? 0.008 -1.231 7.439 1.00 94.88 83 LEU A O 1
ATOM 671 N N . HIS A 1 84 ? -2.219 -1.510 7.416 1.00 92.38 84 HIS A N 1
ATOM 672 C CA . HIS A 1 84 ? -2.337 -1.568 8.867 1.00 92.38 84 HIS A CA 1
ATOM 673 C C . HIS A 1 84 ? -2.057 -2.995 9.347 1.00 92.38 84 HIS A C 1
ATOM 675 O O . HIS A 1 84 ? -2.644 -3.953 8.840 1.00 92.38 84 HIS A O 1
ATOM 681 N N . SER A 1 85 ? -1.186 -3.120 10.349 1.00 89.12 85 SER A N 1
ATOM 682 C CA . SER A 1 85 ? -0.891 -4.392 11.017 1.00 89.12 85 SER A CA 1
ATOM 683 C C . SER A 1 85 ? -2.100 -4.950 11.771 1.00 89.12 85 SER A C 1
ATOM 685 O O . SER A 1 85 ? -2.264 -6.161 11.846 1.00 89.12 85 SER A O 1
ATOM 687 N N . THR A 1 86 ? -2.963 -4.077 12.289 1.00 91.56 86 THR A N 1
ATOM 688 C CA . THR A 1 86 ? -4.124 -4.446 13.105 1.00 91.56 86 THR A CA 1
ATOM 689 C C . THR A 1 86 ? -5.438 -4.202 12.354 1.00 91.56 86 THR A C 1
ATOM 691 O O . THR A 1 86 ? -5.597 -3.193 11.658 1.00 91.56 86 THR A O 1
ATOM 694 N N . SER A 1 87 ? -6.388 -5.126 12.500 1.00 90.81 87 SER A N 1
ATOM 695 C CA . SER A 1 87 ? -7.765 -5.044 12.007 1.00 90.81 87 SER A CA 1
ATOM 696 C C . SER A 1 87 ? -8.579 -3.970 12.746 1.00 90.81 87 SER A C 1
ATOM 698 O O . SER A 1 87 ? -8.086 -3.299 13.658 1.00 90.81 87 SER A O 1
ATOM 700 N N . ALA A 1 88 ? -9.837 -3.768 12.344 1.00 89.00 88 ALA A N 1
ATOM 701 C CA . ALA A 1 88 ? -10.740 -2.865 13.058 1.00 89.00 88 ALA A CA 1
ATOM 702 C C . ALA A 1 88 ? -11.155 -3.431 14.431 1.00 89.00 88 ALA A C 1
ATOM 704 O O . ALA A 1 88 ? -11.420 -2.669 15.356 1.00 89.00 88 ALA A O 1
ATOM 705 N N . GLU A 1 89 ? -11.133 -4.754 14.573 1.00 92.06 89 GLU A N 1
ATOM 706 C CA . GLU A 1 89 ? -11.491 -5.513 15.771 1.00 92.06 89 GLU A CA 1
ATOM 707 C C . GLU A 1 89 ? -10.301 -5.703 16.730 1.00 92.06 89 GLU A C 1
ATOM 709 O O . GLU A 1 89 ? -10.376 -6.492 17.668 1.00 92.06 89 GLU A O 1
ATOM 714 N N . ASN A 1 90 ? -9.198 -4.981 16.507 1.00 90.75 90 ASN A N 1
ATOM 715 C CA . ASN A 1 90 ? -7.970 -5.059 17.300 1.00 90.75 90 ASN A CA 1
ATOM 716 C C . ASN A 1 90 ? -7.288 -6.447 17.280 1.00 90.75 90 ASN A C 1
ATOM 718 O O . ASN A 1 90 ? -6.658 -6.861 18.250 1.00 90.75 90 ASN A O 1
ATOM 722 N N . THR A 1 91 ? -7.403 -7.164 16.161 1.00 90.69 91 THR A N 1
ATOM 723 C CA . THR A 1 91 ? -6.730 -8.450 15.907 1.00 90.69 91 THR A CA 1
ATOM 724 C C . THR A 1 91 ? -5.716 -8.313 14.773 1.00 90.69 91 THR A C 1
ATOM 726 O O . THR A 1 91 ? -5.774 -7.368 13.989 1.00 90.69 91 THR A O 1
ATOM 729 N N . CYS A 1 92 ? -4.766 -9.237 14.648 1.00 87.94 92 CYS A N 1
ATOM 730 C CA . CYS A 1 92 ? -3.832 -9.241 13.525 1.00 87.94 92 CYS A CA 1
ATOM 731 C C . CYS A 1 92 ? -3.566 -10.661 13.025 1.00 87.94 92 CYS A C 1
ATOM 733 O O . CYS A 1 92 ? -3.412 -11.603 13.801 1.00 87.94 92 CYS A O 1
ATOM 735 N N . ARG A 1 93 ? -3.481 -10.806 11.703 1.00 77.12 93 ARG A N 1
ATOM 736 C CA . ARG A 1 93 ? -2.716 -11.877 11.073 1.00 77.12 93 ARG A CA 1
ATOM 737 C C . ARG A 1 93 ? -1.262 -11.463 11.188 1.00 77.12 93 ARG A C 1
ATOM 739 O O . ARG A 1 93 ? -0.882 -10.414 10.666 1.00 77.12 93 ARG A O 1
ATOM 746 N N . TRP A 1 94 ? -0.486 -12.239 11.926 1.00 68.62 94 TRP A N 1
ATOM 747 C CA . TRP A 1 94 ? 0.922 -11.963 12.143 1.00 68.62 94 TRP A CA 1
ATOM 748 C C . TRP A 1 94 ? 1.756 -13.058 11.486 1.00 68.62 94 TRP A C 1
ATOM 750 O O . TRP A 1 94 ? 1.388 -14.230 11.479 1.00 68.62 94 TRP A O 1
ATOM 760 N N . GLY A 1 95 ? 2.864 -12.638 10.897 1.00 67.31 95 GLY A N 1
ATOM 761 C CA . GLY A 1 95 ? 3.876 -13.489 10.301 1.00 67.31 95 GLY A CA 1
ATOM 762 C C . GLY A 1 95 ? 5.144 -12.661 10.151 1.00 67.31 95 GLY A C 1
ATOM 763 O O . GLY A 1 95 ? 5.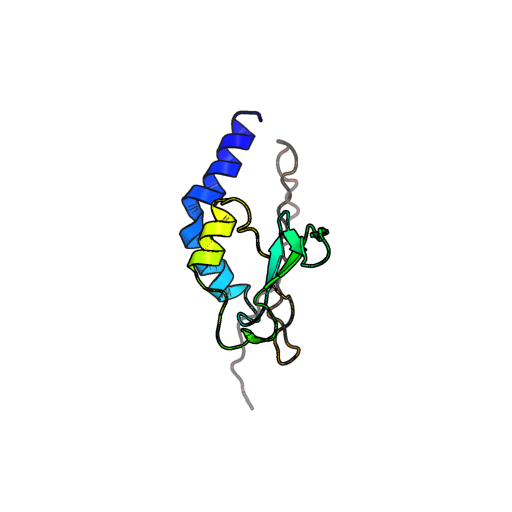068 -11.446 9.963 1.00 67.31 95 GLY A O 1
ATOM 764 N N . ALA A 1 96 ? 6.295 -13.303 10.284 1.00 63.91 96 ALA A N 1
ATOM 765 C CA . ALA A 1 96 ? 7.590 -12.691 10.035 1.00 63.91 96 ALA A CA 1
ATOM 766 C C . ALA A 1 96 ? 8.206 -13.379 8.818 1.00 63.91 96 ALA A C 1
ATOM 768 O O . ALA A 1 96 ? 8.147 -14.603 8.702 1.00 63.91 96 ALA A O 1
ATOM 769 N N . PHE A 1 97 ? 8.758 -12.590 7.905 1.00 65.94 97 PHE A N 1
ATOM 770 C CA . PHE A 1 97 ? 9.557 -13.096 6.803 1.00 65.94 97 PHE A CA 1
ATOM 771 C C . PHE A 1 97 ? 10.817 -12.252 6.746 1.00 65.94 97 PHE A C 1
ATOM 773 O O . PHE A 1 97 ? 10.726 -11.024 6.702 1.00 65.94 97 PHE A O 1
ATOM 780 N N . ASP A 1 98 ? 11.959 -12.920 6.800 1.00 70.12 98 ASP A N 1
ATOM 781 C CA . ASP A 1 98 ? 13.268 -12.293 6.769 1.00 70.12 98 ASP A CA 1
ATOM 782 C C . ASP A 1 98 ? 13.958 -12.684 5.466 1.00 70.12 98 ASP A C 1
ATOM 784 O O . ASP A 1 98 ? 13.951 -13.858 5.085 1.00 70.12 98 ASP A O 1
ATOM 788 N N . VAL A 1 99 ? 14.468 -11.693 4.740 1.00 66.50 99 VAL A N 1
ATOM 789 C CA . VAL A 1 99 ? 15.106 -11.900 3.434 1.00 66.50 99 VAL A CA 1
ATOM 790 C C . VAL A 1 99 ? 16.486 -11.289 3.484 1.00 66.50 99 VAL A C 1
ATOM 792 O O . VAL A 1 99 ? 16.700 -10.158 3.048 1.00 66.50 99 VAL A O 1
ATOM 795 N N . ASP A 1 100 ? 17.419 -12.078 3.992 1.00 69.31 100 ASP A N 1
ATOM 796 C CA . ASP A 1 100 ? 18.823 -11.723 4.012 1.00 69.31 100 ASP A CA 1
ATOM 797 C C . ASP A 1 100 ? 19.522 -12.270 2.770 1.00 69.31 100 ASP A C 1
ATOM 799 O O . ASP A 1 100 ? 19.700 -13.477 2.591 1.00 69.31 100 ASP A O 1
ATOM 803 N N . LEU A 1 101 ? 19.956 -11.361 1.896 1.00 61.06 101 LEU A N 1
ATOM 804 C CA . LEU A 1 101 ? 20.989 -11.675 0.919 1.00 61.06 101 LEU A CA 1
ATOM 805 C C . LEU A 1 101 ? 22.340 -11.503 1.616 1.00 61.06 101 LEU A C 1
ATOM 807 O O . LEU A 1 101 ? 22.944 -10.430 1.567 1.00 61.06 101 LEU A O 1
ATOM 811 N N . HIS A 1 102 ? 22.808 -12.554 2.285 1.00 61.06 102 HIS A N 1
ATOM 812 C CA . HIS A 1 102 ? 24.224 -12.647 2.619 1.00 61.06 102 HIS A CA 1
ATOM 813 C C . HIS A 1 102 ? 25.019 -12.671 1.303 1.00 61.06 102 HIS A C 1
ATOM 815 O O . HIS A 1 102 ? 24.519 -13.136 0.277 1.00 61.06 102 HIS A O 1
ATOM 821 N N . ASP A 1 103 ? 26.215 -12.087 1.302 1.00 64.25 103 ASP A N 1
ATOM 822 C CA . ASP A 1 103 ? 27.129 -12.107 0.157 1.00 64.25 103 ASP A CA 1
ATOM 823 C C . ASP A 1 103 ? 27.308 -13.528 -0.429 1.00 64.25 103 ASP A C 1
ATOM 825 O O . ASP A 1 103 ? 26.892 -14.515 0.166 1.00 64.25 103 ASP A O 1
ATOM 829 N N . ASN A 1 104 ? 27.916 -13.654 -1.616 1.00 59.47 104 ASN A N 1
ATOM 830 C CA . ASN A 1 104 ? 28.076 -14.918 -2.370 1.00 59.47 104 ASN A CA 1
ATOM 831 C C . ASN A 1 104 ? 28.851 -16.055 -1.642 1.00 59.47 104 ASN A C 1
ATOM 833 O O . ASN A 1 104 ? 29.337 -16.988 -2.285 1.00 59.47 104 A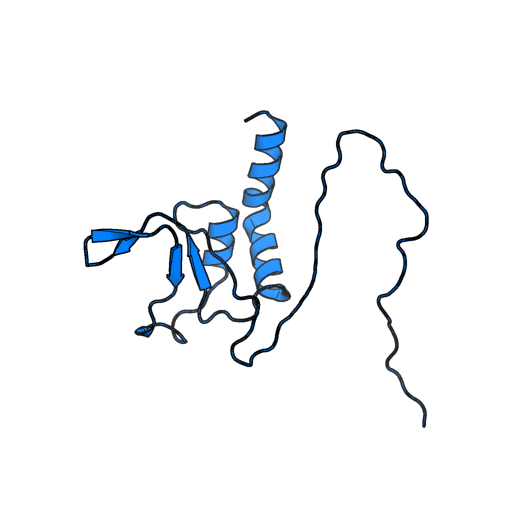SN A O 1
ATOM 837 N N . SER A 1 105 ? 29.013 -15.992 -0.326 1.00 58.25 105 SER A N 1
ATOM 838 C CA . SER A 1 105 ? 29.501 -17.068 0.521 1.00 58.25 105 SER A CA 1
ATOM 839 C C . SER A 1 105 ? 28.442 -18.177 0.646 1.00 58.25 105 SER A C 1
ATOM 841 O O . SER A 1 105 ? 27.255 -17.891 0.809 1.00 58.25 105 SER A O 1
ATOM 843 N N . PRO A 1 106 ? 28.830 -19.464 0.580 1.00 51.81 106 PRO A N 1
ATOM 844 C CA . PRO A 1 106 ? 27.887 -20.560 0.770 1.00 51.81 106 PRO A CA 1
ATOM 845 C C . PRO A 1 106 ? 27.234 -20.466 2.160 1.00 51.81 106 PRO A C 1
ATOM 847 O O . PRO A 1 106 ? 27.930 -20.162 3.135 1.00 51.81 106 PRO A O 1
ATOM 850 N N . PRO A 1 107 ? 25.922 -20.743 2.281 1.00 53.03 107 PRO A N 1
ATOM 851 C CA . PRO A 1 107 ? 25.237 -20.686 3.562 1.00 53.03 107 PRO A CA 1
ATOM 852 C C . PRO A 1 107 ? 25.880 -21.678 4.532 1.00 53.03 107 PRO A C 1
ATOM 854 O O . PRO A 1 107 ? 26.039 -22.862 4.224 1.00 53.03 107 PRO A O 1
ATOM 857 N N . HIS A 1 108 ? 26.230 -21.200 5.723 1.00 47.25 108 HIS A N 1
ATOM 858 C CA . HIS A 1 108 ? 26.630 -22.064 6.823 1.00 47.25 108 HIS A CA 1
ATOM 859 C C . HIS A 1 108 ? 25.369 -22.744 7.373 1.00 47.25 108 HIS A C 1
ATOM 861 O O . HIS A 1 108 ? 24.735 -22.255 8.304 1.00 47.25 108 HIS A O 1
ATOM 867 N N . VAL A 1 109 ? 24.956 -23.850 6.750 1.00 50.06 109 VAL A N 1
ATOM 868 C CA . VAL A 1 109 ? 23.820 -24.650 7.219 1.00 50.06 109 VAL A CA 1
ATOM 869 C C . VAL A 1 109 ? 24.222 -25.326 8.529 1.00 50.06 109 VAL A C 1
ATOM 871 O O . VAL A 1 109 ? 24.976 -26.298 8.526 1.00 50.06 109 VAL A O 1
ATOM 874 N N . THR A 1 110 ? 23.726 -24.829 9.660 1.00 47.50 110 THR A N 1
ATOM 875 C CA . THR A 1 110 ? 23.617 -25.639 10.878 1.00 47.50 110 THR A CA 1
ATOM 876 C C . THR A 1 110 ? 22.256 -26.332 10.874 1.00 47.50 110 THR A C 1
ATOM 878 O O . THR A 1 110 ? 21.239 -25.757 10.493 1.00 47.50 110 THR A O 1
ATOM 881 N N . ALA A 1 111 ? 22.243 -27.611 11.239 1.00 45.91 111 ALA A N 1
ATOM 882 C CA . ALA A 1 111 ? 21.131 -28.537 11.026 1.00 45.91 111 ALA A CA 1
ATOM 883 C C . ALA A 1 111 ? 19.898 -28.325 11.939 1.00 45.91 111 ALA A C 1
ATOM 885 O O . ALA A 1 111 ? 19.132 -29.263 12.133 1.00 45.91 111 ALA A O 1
ATOM 886 N N . GLU A 1 112 ? 19.678 -27.135 12.507 1.00 46.47 112 GLU A N 1
ATOM 887 C CA . GLU A 1 112 ? 18.711 -26.957 13.609 1.00 46.47 112 GLU A CA 1
ATOM 888 C C . GLU A 1 112 ? 17.444 -26.148 13.282 1.00 46.47 112 GLU A C 1
ATOM 890 O O . GLU A 1 112 ? 16.628 -25.906 14.167 1.00 46.47 112 GLU A O 1
ATOM 895 N N . ALA A 1 113 ? 17.188 -25.781 12.025 1.00 43.53 113 ALA A N 1
ATOM 896 C CA . ALA A 1 113 ? 15.969 -25.048 11.662 1.00 43.53 113 ALA A CA 1
ATOM 897 C C . ALA A 1 113 ? 14.866 -25.957 11.081 1.00 43.53 113 ALA A C 1
ATOM 899 O O . ALA A 1 113 ? 14.425 -25.767 9.951 1.00 43.53 113 ALA A O 1
ATOM 900 N N . PHE A 1 114 ? 14.397 -26.939 11.857 1.00 40.22 114 PHE A N 1
ATOM 901 C CA . PHE A 1 114 ? 13.108 -27.606 11.613 1.00 40.22 114 PHE A CA 1
ATOM 902 C C . PHE A 1 114 ? 12.365 -27.858 12.929 1.00 40.22 114 PHE A C 1
ATOM 904 O O . PHE A 1 114 ? 12.516 -28.907 13.546 1.00 40.22 114 PHE A O 1
ATOM 911 N N . ALA A 1 115 ? 11.545 -26.890 13.340 1.00 37.00 115 ALA A N 1
ATOM 912 C CA . ALA A 1 115 ? 10.493 -27.000 14.358 1.00 37.00 115 ALA A CA 1
ATOM 913 C C . ALA A 1 115 ? 9.689 -25.675 14.283 1.00 37.00 115 ALA A C 1
ATOM 915 O O . ALA A 1 115 ? 10.304 -24.620 14.317 1.00 37.00 115 ALA A O 1
ATOM 916 N N . VAL A 1 116 ? 8.367 -25.546 14.139 1.00 38.84 116 VAL A N 1
ATOM 917 C CA . VAL A 1 116 ? 7.197 -26.425 14.244 1.00 38.84 116 VAL A CA 1
ATOM 918 C C . VAL A 1 116 ? 6.064 -25.727 13.463 1.00 38.84 116 VAL A C 1
ATOM 920 O O . VAL A 1 116 ? 5.729 -24.590 13.786 1.00 38.84 116 VAL A O 1
ATOM 923 N N . PHE A 1 117 ? 5.415 -26.390 12.504 1.00 37.16 117 PHE A N 1
ATOM 924 C CA . PHE A 1 117 ? 3.988 -26.151 12.256 1.00 37.16 117 PHE A CA 1
ATOM 925 C C . PHE A 1 117 ? 3.280 -27.413 12.732 1.00 37.16 117 PHE A C 1
ATOM 927 O O . PHE A 1 117 ? 3.399 -28.467 12.114 1.00 37.16 117 PHE A O 1
ATOM 934 N N . GLY A 1 118 ? 2.667 -27.327 13.911 1.00 34.16 118 GLY A N 1
ATOM 935 C CA . GLY A 1 118 ? 1.938 -28.434 14.506 1.00 34.16 118 GLY A CA 1
ATOM 936 C C . GLY A 1 118 ? 0.655 -28.662 13.725 1.00 34.16 118 GLY A C 1
ATOM 937 O O . GLY A 1 118 ? -0.265 -27.854 13.813 1.00 34.16 118 GLY A O 1
ATOM 938 N N . ASP A 1 119 ? 0.618 -29.759 12.979 1.00 43.75 119 ASP A N 1
ATOM 939 C CA . ASP A 1 119 ? -0.620 -30.427 12.601 1.00 43.75 119 ASP A CA 1
ATOM 940 C C . ASP A 1 119 ? -1.075 -31.277 13.794 1.00 43.75 119 ASP A C 1
ATOM 942 O O . ASP A 1 119 ? -0.278 -32.026 14.364 1.00 43.75 119 ASP A O 1
ATOM 946 N N . GLY A 1 120 ? -2.349 -31.169 14.172 1.00 36.03 120 GLY A N 1
ATOM 947 C CA . GLY A 1 120 ? -2.974 -32.105 15.110 1.00 36.03 120 GLY A CA 1
ATOM 948 C C . GLY A 1 120 ? -3.828 -31.460 16.195 1.00 36.03 120 GLY A C 1
ATOM 949 O O . GLY A 1 120 ? -3.484 -31.509 17.372 1.00 36.03 120 GLY A O 1
ATOM 950 N N . ALA A 1 121 ? -4.985 -30.921 15.811 1.00 45.44 121 ALA A N 1
ATOM 951 C CA . ALA A 1 121 ? -6.146 -30.894 16.693 1.00 45.44 121 ALA A CA 1
ATOM 952 C C . ALA A 1 121 ? -7.141 -31.956 16.205 1.00 45.44 121 ALA A C 1
ATOM 954 O O . ALA A 1 121 ? -8.046 -31.650 15.437 1.00 45.44 121 ALA A O 1
ATOM 955 N N . GLU A 1 122 ? -6.972 -33.198 16.658 1.00 40.28 122 GLU A N 1
ATOM 956 C CA . GLU A 1 122 ? -8.052 -34.187 16.722 1.00 40.28 122 GLU A CA 1
ATOM 957 C C . GLU A 1 122 ? -8.012 -34.841 18.106 1.00 40.28 122 GLU A C 1
ATOM 959 O O . GLU A 1 122 ? -6.954 -35.232 18.598 1.00 40.28 122 GLU A O 1
ATOM 964 N N . GLY A 1 123 ? -9.160 -34.825 18.784 1.00 40.22 123 GLY A N 1
ATOM 965 C CA . GLY A 1 123 ? -9.264 -35.113 20.209 1.00 40.22 123 GLY A CA 1
ATOM 966 C C . GLY A 1 123 ? -9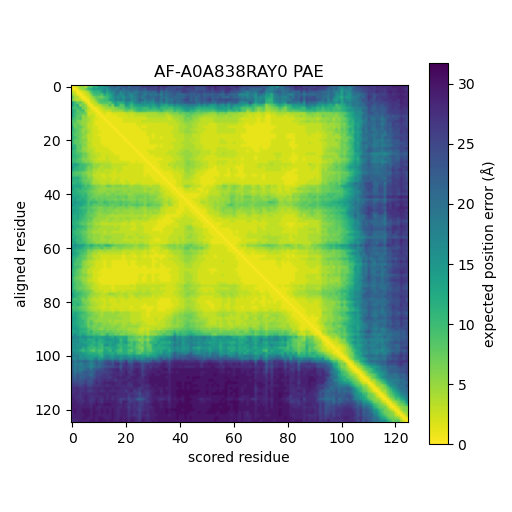.313 -36.591 20.580 1.00 40.22 123 GLY A C 1
ATOM 967 O O . GLY A 1 123 ? -9.427 -37.473 19.739 1.00 40.22 123 GLY A O 1
ATOM 968 N N . ALA A 1 124 ? -9.324 -36.831 21.886 1.00 35.91 124 ALA A N 1
ATOM 969 C CA . ALA A 1 124 ? -10.050 -37.918 22.529 1.00 35.91 124 ALA A CA 1
ATOM 970 C C . ALA A 1 124 ? -10.249 -37.552 24.010 1.00 35.91 124 ALA A C 1
ATOM 972 O O . ALA A 1 124 ? -9.488 -36.757 24.558 1.00 35.91 124 ALA A O 1
ATOM 973 N N . ALA A 1 125 ? -11.334 -38.091 24.561 1.00 40.09 125 ALA A N 1
ATOM 974 C CA . ALA A 1 125 ? -12.015 -37.769 25.816 1.00 40.09 125 ALA A CA 1
ATOM 975 C C . ALA A 1 125 ? -11.185 -37.858 27.108 1.00 40.09 125 ALA A C 1
ATOM 977 O O . ALA A 1 125 ? -10.225 -38.657 27.156 1.00 40.09 125 ALA A O 1
#